Protein AF-A0A7R9AUP8-F1 (afdb_monomer_lite)

InterPro domains:
  IPR038286 Inositol polyphosphate kinase superfamily [G3DSA:3.30.470.160] (38-81)

Foldseek 3Di:
DDDPPPVVVVVVCCVPPPPPPPVPLPPPDDDDPDDDPPQWDDDPDPPDIHGNDDPVVQVVQVVCCVDPCVVVDDNDPDHDD

Radius of gyration: 21.64 Å; chains: 1; bounding box: 40×54×49 Å

Structure (mmCIF, N/CA/C/O backbone):
data_AF-A0A7R9AUP8-F1
#
_entry.id   AF-A0A7R9AUP8-F1
#
loop_
_atom_site.group_PDB
_atom_site.id
_atom_site.type_symbol
_atom_site.label_atom_id
_atom_site.label_alt_id
_atom_site.label_comp_id
_atom_site.label_asym_id
_atom_site.label_entity_id
_atom_site.label_seq_id
_atom_site.pdbx_PDB_ins_code
_atom_site.Cartn_x
_atom_site.Cartn_y
_atom_site.Cartn_z
_atom_site.occupancy
_atom_site.B_iso_or_equiv
_atom_site.auth_seq_id
_atom_site.auth_comp_id
_atom_site.auth_asym_id
_atom_site.auth_atom_id
_atom_site.pdbx_PDB_model_num
ATOM 1 N N . MET A 1 1 ? 25.747 -41.696 32.144 1.00 48.75 1 MET A N 1
ATOM 2 C CA . MET A 1 1 ? 25.239 -41.479 30.769 1.00 48.75 1 MET A CA 1
ATOM 3 C C . MET A 1 1 ? 25.327 -39.986 30.483 1.00 48.75 1 MET A C 1
ATOM 5 O O . MET A 1 1 ? 24.891 -39.214 31.324 1.00 48.75 1 MET A O 1
ATOM 9 N N . LYS A 1 2 ? 26.000 -39.563 29.405 1.00 60.47 2 LYS A N 1
ATOM 10 C CA . LYS A 1 2 ? 26.268 -38.137 29.137 1.00 60.47 2 LYS A CA 1
ATOM 11 C C . LYS A 1 2 ? 24.983 -37.487 28.612 1.00 60.47 2 LYS A C 1
ATOM 13 O O . LYS A 1 2 ? 24.466 -37.944 27.595 1.00 60.47 2 LYS A O 1
ATOM 18 N N . GLU A 1 3 ? 24.477 -36.470 29.309 1.00 6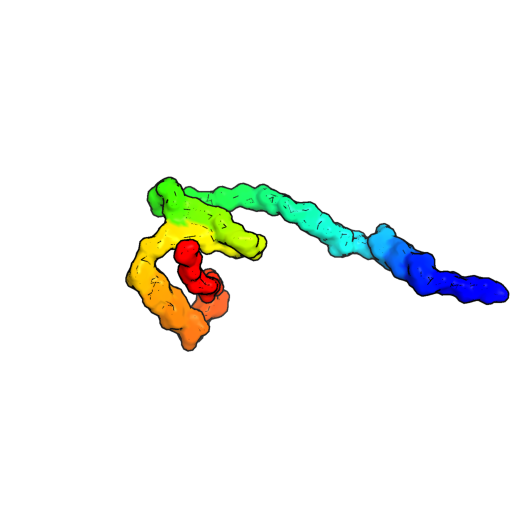3.97 3 GLU A N 1
ATOM 19 C CA . GLU A 1 3 ? 23.328 -35.673 28.863 1.00 63.97 3 GLU A CA 1
ATOM 20 C C . GLU A 1 3 ? 23.557 -35.221 27.409 1.00 63.97 3 GLU A C 1
ATOM 22 O O . GLU A 1 3 ? 24.621 -34.668 27.092 1.00 63.97 3 GLU A O 1
ATOM 27 N N . PRO A 1 4 ? 22.622 -35.491 26.483 1.00 65.25 4 PRO A N 1
ATOM 28 C CA . PRO A 1 4 ? 22.776 -35.042 25.114 1.00 65.25 4 PRO A CA 1
ATOM 29 C C . PRO A 1 4 ? 22.807 -33.512 25.098 1.00 65.25 4 PRO A C 1
ATOM 31 O O . PRO A 1 4 ? 21.863 -32.862 25.541 1.00 65.25 4 PRO A O 1
ATOM 34 N N . SER A 1 5 ? 23.903 -32.960 24.564 1.00 77.75 5 SER A N 1
ATOM 35 C CA . SER A 1 5 ? 24.100 -31.521 24.359 1.00 77.75 5 SER A CA 1
ATOM 36 C C . SER A 1 5 ? 22.832 -30.874 23.799 1.00 77.75 5 SER A C 1
ATOM 38 O O . SER A 1 5 ? 22.241 -31.399 22.849 1.00 77.75 5 SER A O 1
ATOM 40 N N . GLY A 1 6 ? 22.429 -29.727 24.354 1.00 75.81 6 GLY A N 1
ATOM 41 C CA . GLY A 1 6 ? 21.272 -28.963 23.872 1.00 75.81 6 GLY A CA 1
ATOM 42 C C . GLY A 1 6 ? 21.322 -28.715 22.360 1.00 75.81 6 GLY A C 1
ATOM 43 O O . GLY A 1 6 ? 20.299 -28.801 21.685 1.00 75.81 6 GLY A O 1
ATOM 44 N N . TRP A 1 7 ? 22.526 -28.571 21.797 1.00 75.62 7 TRP A N 1
ATOM 45 C CA . TRP A 1 7 ? 22.758 -28.448 20.355 1.00 75.62 7 TRP A CA 1
ATOM 46 C C . TRP A 1 7 ? 22.341 -29.680 19.548 1.00 75.62 7 TRP A C 1
ATOM 48 O O . TRP A 1 7 ? 21.843 -29.555 18.430 1.00 75.62 7 TRP A O 1
ATOM 58 N N . ARG A 1 8 ? 22.500 -30.881 20.109 1.00 75.38 8 ARG A N 1
ATOM 59 C CA . ARG A 1 8 ? 22.085 -32.136 19.471 1.00 75.38 8 ARG A CA 1
ATOM 60 C C . ARG A 1 8 ? 20.562 -32.297 19.495 1.00 75.38 8 ARG A C 1
ATOM 62 O O . ARG A 1 8 ? 20.004 -32.771 18.511 1.00 75.38 8 ARG A O 1
ATOM 69 N N . LYS A 1 9 ? 19.890 -31.844 20.564 1.00 73.06 9 LYS A N 1
ATOM 70 C CA . LYS A 1 9 ? 18.416 -31.777 20.624 1.00 73.06 9 LYS A CA 1
ATOM 71 C C . LYS A 1 9 ? 17.870 -30.774 19.602 1.00 73.06 9 LYS A C 1
ATOM 73 O O . LYS A 1 9 ? 16.978 -31.121 18.836 1.00 73.06 9 LYS A O 1
ATOM 78 N N . LEU A 1 10 ? 18.458 -29.577 19.529 1.00 76.25 10 LEU A N 1
ATOM 79 C CA . LEU A 1 10 ? 18.036 -28.530 18.596 1.00 76.25 10 LEU A CA 1
ATOM 80 C C . LEU A 1 10 ? 18.192 -28.965 17.130 1.00 76.25 10 LEU A C 1
ATOM 82 O O . LEU A 1 10 ? 17.267 -28.811 16.338 1.00 76.25 10 LEU A O 1
ATOM 86 N N . ARG A 1 11 ? 19.332 -29.577 16.777 1.00 74.56 11 ARG A N 1
ATOM 87 C CA . ARG A 1 11 ? 19.588 -30.091 15.421 1.00 74.56 11 ARG A CA 1
ATOM 88 C C . ARG A 1 11 ? 18.563 -31.144 14.998 1.00 74.56 11 ARG A 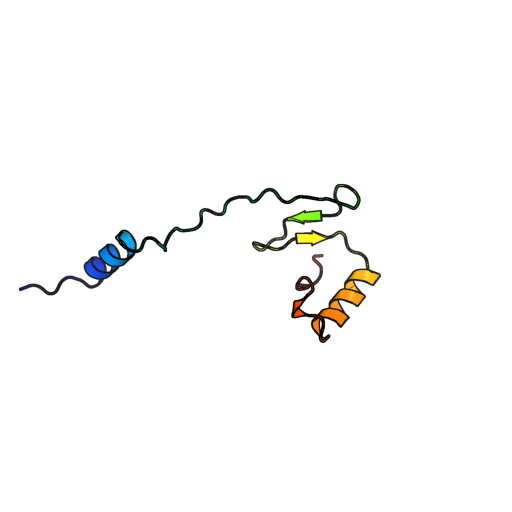C 1
ATOM 90 O O . ARG A 1 11 ? 18.110 -31.111 13.859 1.00 74.56 11 ARG A O 1
ATOM 97 N N . ASN A 1 12 ? 18.170 -32.032 15.912 1.00 70.81 12 ASN A N 1
ATOM 98 C CA . ASN A 1 12 ? 17.139 -33.030 15.634 1.00 70.81 12 ASN A CA 1
ATOM 99 C C . ASN A 1 12 ? 15.772 -32.383 15.380 1.00 70.81 12 ASN A C 1
ATOM 101 O O . ASN A 1 12 ? 15.103 -32.773 14.432 1.00 70.81 12 ASN A O 1
ATOM 105 N N . ILE A 1 13 ? 15.385 -31.373 16.168 1.00 73.69 13 ILE A N 1
ATOM 106 C CA . ILE A 1 13 ? 14.123 -30.638 15.973 1.00 73.69 13 ILE A CA 1
ATOM 107 C C . ILE A 1 13 ? 14.116 -29.939 14.610 1.00 73.69 13 ILE A C 1
ATOM 109 O O . ILE A 1 13 ? 13.160 -30.083 13.852 1.00 73.69 13 ILE A O 1
ATOM 113 N N . VAL A 1 14 ? 15.194 -29.236 14.257 1.00 71.75 14 VAL A N 1
ATOM 114 C CA . VAL A 1 14 ? 15.294 -28.529 12.969 1.00 71.75 14 VAL A CA 1
ATOM 115 C C . VAL A 1 14 ? 15.261 -29.504 11.789 1.00 71.75 14 VAL A C 1
ATOM 117 O O . VAL A 1 14 ? 14.617 -29.218 10.787 1.00 71.75 14 VAL A O 1
ATOM 120 N N . GLN A 1 15 ? 15.908 -30.668 11.908 1.00 68.00 15 GLN A N 1
ATOM 121 C CA . GLN A 1 15 ? 15.918 -31.679 10.848 1.00 68.00 15 GLN A CA 1
ATOM 122 C C . GLN A 1 15 ? 14.559 -32.383 10.674 1.00 68.00 15 GLN A C 1
ATOM 124 O O . GLN A 1 15 ? 14.229 -32.775 9.558 1.00 68.00 15 GLN A O 1
ATOM 129 N N . TRP A 1 16 ? 13.779 -32.548 11.751 1.00 62.69 16 TRP A N 1
ATOM 130 C CA . TRP A 1 16 ? 12.512 -33.295 11.745 1.00 62.69 16 TRP A CA 1
ATOM 131 C C . TRP A 1 16 ? 11.246 -32.442 11.668 1.00 62.69 16 TRP A C 1
ATOM 133 O O . TRP A 1 16 ? 10.165 -33.012 11.558 1.00 62.69 16 TRP A O 1
ATOM 143 N N . THR A 1 17 ? 11.330 -31.111 11.728 1.00 67.19 17 THR A N 1
ATOM 144 C CA . THR A 1 17 ? 10.134 -30.260 11.640 1.00 67.19 17 THR A CA 1
ATOM 145 C C . THR A 1 17 ? 9.814 -29.969 10.167 1.00 67.19 17 THR A C 1
ATOM 147 O O . THR A 1 17 ? 10.480 -29.121 9.570 1.00 67.19 17 THR A O 1
ATOM 150 N N . PRO A 1 18 ? 8.779 -30.591 9.566 1.00 57.91 18 PRO A N 1
ATOM 151 C CA . PRO A 1 18 ? 8.479 -30.463 8.134 1.00 57.91 18 PRO A CA 1
ATOM 152 C C . PRO A 1 18 ? 7.976 -29.064 7.731 1.00 57.91 18 PRO A C 1
ATOM 154 O O . PRO A 1 18 ? 7.764 -28.800 6.554 1.00 57.91 18 PRO A O 1
ATOM 157 N N . PHE A 1 19 ? 7.803 -28.158 8.701 1.00 56.81 19 PHE A N 1
ATOM 158 C CA . PHE A 1 19 ? 7.278 -26.805 8.510 1.00 56.81 19 PHE A CA 1
ATOM 159 C C . PHE A 1 19 ? 8.320 -25.691 8.631 1.00 56.81 19 PHE A C 1
ATOM 161 O O . PHE A 1 19 ? 8.030 -24.567 8.232 1.00 56.81 19 PHE A O 1
ATOM 168 N N . PHE A 1 20 ? 9.560 -25.978 9.054 1.00 58.62 20 PHE A N 1
ATOM 169 C CA . PHE A 1 20 ? 10.686 -25.067 8.787 1.00 58.62 20 PHE A CA 1
ATOM 170 C C . PHE A 1 20 ? 11.177 -25.244 7.346 1.00 58.62 20 PHE A C 1
ATOM 172 O O . PHE A 1 20 ? 12.369 -25.233 7.045 1.00 58.62 20 PHE A O 1
ATOM 179 N N . GLN A 1 21 ? 10.228 -25.375 6.421 1.00 55.66 21 GLN A N 1
ATOM 180 C CA . GLN A 1 21 ? 10.449 -24.991 5.051 1.00 55.66 21 GLN A CA 1
ATOM 181 C C . GLN A 1 21 ? 10.714 -23.494 5.124 1.00 55.66 21 GLN A C 1
ATOM 183 O O . GLN A 1 21 ? 9.800 -22.682 5.257 1.00 55.66 21 GLN A O 1
ATOM 188 N N . THR A 1 22 ? 11.994 -23.123 5.109 1.00 54.19 22 THR A N 1
ATOM 189 C CA . THR A 1 22 ? 12.366 -21.782 4.692 1.00 54.19 22 THR A CA 1
ATOM 190 C C . THR A 1 22 ? 11.691 -21.639 3.340 1.00 54.19 22 THR A C 1
ATOM 192 O O . THR A 1 22 ? 12.090 -22.286 2.372 1.00 54.19 22 THR A O 1
ATOM 195 N N . TYR A 1 23 ? 10.559 -20.933 3.297 1.00 52.19 23 TYR A N 1
ATOM 196 C CA . TYR A 1 23 ? 9.913 -20.583 2.049 1.00 52.19 23 TYR A CA 1
ATOM 197 C C . TYR A 1 23 ? 10.997 -19.824 1.302 1.00 52.19 23 TYR A C 1
ATOM 199 O O . TYR A 1 23 ? 11.255 -18.650 1.575 1.00 52.19 23 TYR A O 1
ATOM 207 N N . LYS A 1 24 ? 11.730 -20.530 0.432 1.00 55.09 24 LYS A N 1
ATOM 208 C CA . LYS A 1 24 ? 12.630 -19.905 -0.521 1.00 55.09 24 LYS A CA 1
ATOM 209 C C . LYS A 1 24 ? 11.751 -18.861 -1.165 1.00 55.09 24 LYS A C 1
ATOM 211 O O . LYS A 1 24 ? 10.686 -19.227 -1.653 1.00 55.09 24 LYS A O 1
ATOM 216 N N . LYS A 1 25 ? 12.147 -17.594 -1.026 1.00 59.34 25 LYS A N 1
ATOM 217 C CA . LYS A 1 25 ? 11.406 -16.404 -1.449 1.00 59.34 25 LYS A CA 1
ATOM 218 C C . LYS A 1 25 ? 11.043 -16.561 -2.920 1.00 59.34 25 LYS A C 1
ATOM 220 O O . LYS A 1 25 ? 11.788 -16.138 -3.801 1.00 59.34 25 LYS A O 1
ATOM 225 N N . GLN A 1 26 ? 9.956 -17.271 -3.188 1.00 61.88 26 GLN A N 1
ATOM 226 C CA . GLN A 1 26 ? 9.554 -17.587 -4.534 1.00 61.88 26 GLN A CA 1
ATOM 227 C C . GLN A 1 26 ? 9.050 -16.272 -5.088 1.00 61.88 26 GLN A C 1
ATOM 229 O O . GLN A 1 26 ? 8.209 -15.603 -4.486 1.00 61.88 26 GLN A O 1
ATOM 234 N N . ARG A 1 27 ? 9.650 -15.849 -6.196 1.00 63.25 27 ARG A N 1
ATOM 235 C CA . ARG A 1 27 ? 9.201 -14.666 -6.907 1.00 63.25 27 ARG A CA 1
ATOM 236 C C . ARG A 1 27 ? 7.825 -14.999 -7.468 1.00 63.25 27 ARG A C 1
ATOM 238 O O . ARG A 1 27 ? 7.727 -15.650 -8.502 1.00 63.25 27 ARG A O 1
ATOM 245 N N . TYR A 1 28 ? 6.778 -14.614 -6.749 1.00 67.94 28 TYR A N 1
ATOM 246 C CA . TYR A 1 28 ? 5.418 -14.762 -7.238 1.00 67.94 28 TYR A CA 1
ATOM 247 C C . TYR A 1 28 ? 5.244 -13.829 -8.442 1.00 67.94 28 TYR A C 1
ATOM 249 O O . TYR A 1 28 ? 5.521 -12.629 -8.318 1.00 67.94 28 TYR A O 1
ATOM 257 N N . PRO A 1 29 ? 4.851 -14.348 -9.618 1.00 78.19 29 PRO A N 1
ATOM 258 C CA . PRO A 1 29 ? 4.509 -13.494 -10.741 1.00 78.19 29 PRO A CA 1
ATOM 259 C C . PRO A 1 29 ? 3.255 -12.708 -10.354 1.00 78.19 29 PRO A C 1
ATOM 261 O O . PRO A 1 29 ? 2.188 -13.279 -10.147 1.00 78.19 29 PRO A O 1
ATOM 264 N N . TRP A 1 30 ? 3.398 -11.396 -10.191 1.00 84.75 30 TRP A N 1
ATOM 265 C CA . TRP A 1 30 ? 2.258 -10.511 -9.991 1.00 84.75 30 TRP A CA 1
ATOM 266 C C . TRP A 1 30 ? 1.608 -10.226 -11.344 1.00 84.75 30 TRP A C 1
ATOM 268 O O . TRP A 1 30 ? 2.271 -10.237 -12.383 1.00 84.75 30 TRP A O 1
ATOM 278 N N . VAL A 1 31 ? 0.304 -9.975 -11.324 1.00 90.44 31 VAL A N 1
ATOM 279 C CA . VAL A 1 31 ? -0.481 -9.687 -12.521 1.00 90.44 31 VAL A CA 1
ATOM 280 C C . VAL A 1 31 ? -1.036 -8.269 -12.439 1.00 90.44 31 VAL A C 1
ATOM 282 O O . VAL A 1 31 ? -1.537 -7.849 -11.398 1.00 90.44 31 VAL A O 1
ATOM 285 N N . GLN A 1 32 ? -0.949 -7.528 -13.543 1.00 92.56 32 GLN A N 1
ATOM 286 C CA . GLN A 1 32 ? -1.611 -6.238 -13.707 1.00 92.56 32 GLN A CA 1
ATOM 287 C C . GLN A 1 32 ? -2.797 -6.422 -14.651 1.00 92.56 32 GLN A C 1
ATOM 289 O O . GLN A 1 32 ? -2.618 -6.517 -15.860 1.00 92.56 32 GLN A O 1
ATOM 294 N N . LEU A 1 33 ? -4.005 -6.490 -14.091 1.00 94.12 33 LEU A N 1
ATOM 295 C CA . LEU A 1 33 ? -5.232 -6.679 -14.876 1.00 94.12 33 LEU A CA 1
ATOM 296 C C . LEU A 1 33 ? -5.761 -5.367 -15.478 1.00 94.12 33 LEU A C 1
ATOM 298 O O . LEU A 1 33 ? -6.487 -5.394 -16.465 1.00 94.12 33 LEU A O 1
ATOM 302 N N . ALA A 1 34 ? -5.406 -4.222 -14.888 1.00 92.12 34 ALA A N 1
ATOM 303 C CA . ALA A 1 34 ? -5.881 -2.904 -15.296 1.00 92.12 34 ALA A CA 1
ATOM 304 C C . ALA A 1 34 ? -4.812 -1.816 -15.102 1.00 92.12 34 ALA A C 1
ATOM 306 O O . ALA A 1 34 ? -3.790 -2.017 -14.442 1.00 92.12 34 ALA A O 1
ATOM 307 N N . GLY A 1 35 ? -5.074 -0.628 -15.652 1.00 90.38 35 GLY A N 1
ATOM 308 C CA . GLY A 1 35 ? -4.175 0.524 -15.583 1.00 90.38 35 GLY A CA 1
ATOM 30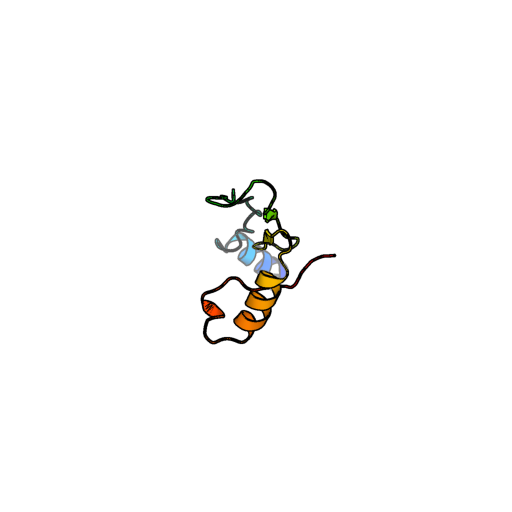9 C C . GLY A 1 35 ? -3.010 0.446 -16.572 1.00 90.38 35 GLY A C 1
ATOM 310 O O . GLY A 1 35 ? -2.768 -0.575 -17.206 1.00 90.38 35 GLY A O 1
ATOM 311 N N . HIS A 1 36 ? -2.281 1.553 -16.710 1.00 92.88 36 HIS A N 1
ATOM 312 C CA . HIS A 1 36 ? -1.179 1.646 -17.669 1.00 92.88 36 HIS A CA 1
ATOM 313 C C . HIS A 1 36 ? 0.089 0.937 -17.172 1.00 92.88 36 HIS A C 1
ATOM 315 O O . HIS A 1 36 ? 0.361 0.919 -15.964 1.00 92.88 36 HIS A O 1
ATOM 321 N N . GLN A 1 37 ? 0.880 0.389 -18.096 1.00 89.94 37 GLN A N 1
ATOM 322 C CA . GLN A 1 37 ? 2.176 -0.216 -17.791 1.00 89.94 37 GLN A CA 1
ATOM 323 C C . GLN A 1 37 ? 3.087 0.795 -17.073 1.00 89.94 37 GLN A C 1
ATOM 325 O O . GLN A 1 37 ? 3.083 1.986 -17.377 1.00 89.94 37 GLN A O 1
ATOM 330 N N . GLY A 1 38 ? 3.861 0.325 -16.092 1.00 90.25 38 GLY A N 1
ATOM 331 C CA . GLY A 1 38 ? 4.820 1.158 -15.357 1.00 90.25 38 GLY A CA 1
ATOM 332 C C . GLY A 1 38 ? 4.233 1.969 -14.197 1.00 90.25 38 GLY A C 1
ATOM 333 O O . GLY A 1 38 ? 4.992 2.621 -13.482 1.00 90.25 38 GLY A O 1
ATOM 334 N N . ASN A 1 39 ? 2.918 1.899 -13.953 1.00 94.06 39 ASN A N 1
ATOM 335 C CA . ASN A 1 39 ? 2.314 2.479 -12.747 1.00 94.06 39 ASN A CA 1
ATOM 336 C C . ASN A 1 39 ? 2.612 1.685 -11.475 1.00 94.06 39 ASN A C 1
ATOM 338 O O . ASN A 1 39 ? 2.531 2.260 -10.394 1.00 94.06 39 ASN A O 1
ATOM 342 N N . PHE A 1 40 ? 2.941 0.399 -11.597 1.00 94.19 40 PHE A N 1
ATOM 343 C CA . PHE A 1 40 ? 3.221 -0.472 -10.463 1.00 94.19 40 PHE A CA 1
ATOM 344 C C . PHE A 1 40 ? 4.645 -1.021 -10.520 1.00 94.19 40 PHE A C 1
ATOM 346 O O . PHE A 1 40 ? 5.153 -1.366 -11.590 1.00 94.19 40 PHE A O 1
ATOM 353 N N . LYS A 1 41 ? 5.289 -1.106 -9.355 1.00 92.19 41 LYS A N 1
ATOM 354 C CA . LYS A 1 41 ? 6.613 -1.711 -9.153 1.00 92.19 41 LYS A CA 1
ATOM 355 C C . LYS A 1 41 ? 6.612 -2.531 -7.867 1.00 92.19 41 LYS A C 1
ATOM 357 O O . LYS A 1 41 ? 5.823 -2.265 -6.966 1.00 92.19 41 LYS A O 1
ATOM 362 N N . ALA A 1 42 ? 7.507 -3.508 -7.760 1.00 90.88 42 ALA A N 1
ATOM 363 C CA . ALA A 1 42 ? 7.709 -4.215 -6.497 1.00 90.88 42 ALA A CA 1
ATOM 364 C C . ALA A 1 42 ? 8.159 -3.227 -5.407 1.00 90.88 42 ALA A C 1
ATOM 366 O O . ALA A 1 42 ? 8.992 -2.359 -5.678 1.00 90.88 42 ALA A O 1
ATOM 367 N N . GLY A 1 43 ? 7.592 -3.345 -4.207 1.00 90.81 43 GLY A N 1
ATOM 368 C CA . GLY A 1 43 ? 8.019 -2.546 -3.064 1.00 90.81 43 GLY A CA 1
ATOM 369 C C . GLY A 1 43 ? 9.295 -3.073 -2.401 1.00 90.81 43 GLY A C 1
ATOM 370 O O . GLY A 1 43 ? 9.764 -4.165 -2.735 1.00 90.81 43 GLY A O 1
ATOM 371 N N . PRO A 1 44 ? 9.882 -2.285 -1.484 1.00 89.38 44 PRO A N 1
ATOM 372 C CA . PRO A 1 44 ? 11.124 -2.644 -0.797 1.00 89.38 44 PRO A CA 1
ATOM 373 C C . PRO A 1 44 ? 10.939 -3.834 0.155 1.00 89.38 44 PRO A C 1
ATOM 375 O O . PRO A 1 44 ? 11.853 -4.635 0.342 1.00 89.38 44 PRO A O 1
ATOM 378 N N . GLU A 1 45 ? 9.744 -3.974 0.730 1.00 89.62 45 GLU A N 1
ATOM 379 C CA . GLU A 1 45 ? 9.387 -5.068 1.627 1.00 89.62 45 GLU A CA 1
ATOM 380 C C . GLU A 1 45 ? 8.615 -6.167 0.891 1.00 89.62 45 GLU A C 1
ATOM 382 O O . GLU A 1 45 ? 7.858 -5.923 -0.055 1.00 89.62 45 GLU A O 1
ATOM 387 N N . GLN A 1 46 ? 8.754 -7.406 1.355 1.00 85.50 46 GLN A N 1
ATOM 388 C CA . GLN A 1 46 ? 8.006 -8.523 0.791 1.00 85.50 46 GLN A CA 1
ATOM 389 C C . GLN A 1 46 ? 6.495 -8.316 0.969 1.00 85.50 46 GLN A C 1
ATOM 391 O O . GLN A 1 46 ? 6.034 -7.920 2.034 1.00 85.50 46 GLN A O 1
ATOM 396 N N . GLY A 1 47 ? 5.726 -8.609 -0.084 1.00 88.31 47 GLY A N 1
ATOM 397 C CA . GLY A 1 47 ? 4.271 -8.426 -0.080 1.00 88.31 47 GLY A CA 1
ATOM 398 C C . GLY A 1 47 ? 3.825 -6.977 -0.290 1.00 88.31 47 GLY A C 1
ATOM 399 O O . GLY A 1 47 ? 2.632 -6.706 -0.228 1.00 88.31 47 GLY A O 1
ATOM 400 N N . THR A 1 48 ? 4.754 -6.056 -0.566 1.00 93.00 48 THR A N 1
ATOM 401 C CA . THR A 1 48 ? 4.429 -4.654 -0.849 1.00 93.00 48 THR A CA 1
ATOM 402 C C . THR A 1 48 ? 4.565 -4.319 -2.331 1.00 93.00 48 THR A C 1
ATOM 404 O O . THR A 1 48 ? 5.325 -4.944 -3.078 1.00 93.00 48 THR A O 1
ATOM 407 N N . ILE A 1 49 ? 3.812 -3.307 -2.758 1.00 93.69 49 ILE A N 1
ATOM 408 C CA . ILE A 1 49 ? 3.809 -2.786 -4.122 1.00 93.69 49 ILE A CA 1
ATOM 409 C C . ILE A 1 49 ? 3.894 -1.260 -4.075 1.00 93.69 49 ILE A C 1
ATOM 411 O O . ILE A 1 49 ? 3.258 -0.621 -3.241 1.00 93.69 49 ILE A O 1
ATOM 415 N N . LEU A 1 50 ? 4.685 -0.676 -4.969 1.00 95.06 50 LEU A N 1
ATOM 416 C CA . LEU A 1 50 ? 4.722 0.762 -5.203 1.00 95.06 50 LEU A CA 1
ATOM 417 C C . LEU A 1 50 ? 3.763 1.092 -6.335 1.00 95.06 50 LEU A C 1
ATOM 419 O O . LEU A 1 50 ? 3.854 0.499 -7.412 1.00 95.06 50 LEU A O 1
ATOM 423 N N . LYS A 1 51 ? 2.891 2.069 -6.104 1.00 96.69 51 LYS A N 1
ATOM 424 C CA . LYS A 1 51 ? 2.055 2.684 -7.132 1.00 96.69 51 LYS A CA 1
ATOM 425 C C . LYS A 1 51 ? 2.576 4.089 -7.426 1.00 96.69 51 LYS A C 1
ATOM 427 O O . LYS A 1 51 ? 2.992 4.796 -6.512 1.00 96.69 51 LYS A O 1
ATOM 432 N N . LYS A 1 52 ? 2.553 4.505 -8.694 1.0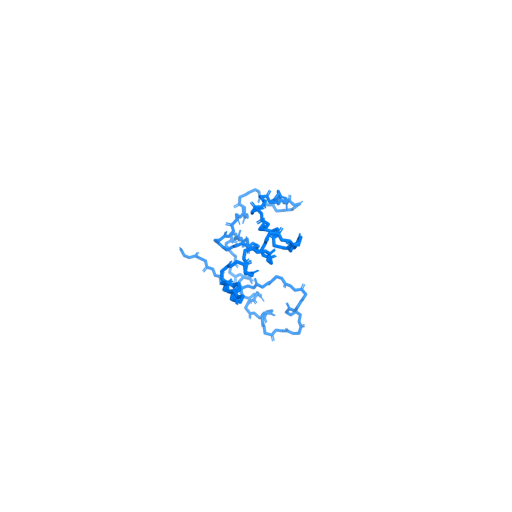0 95.88 52 LYS A 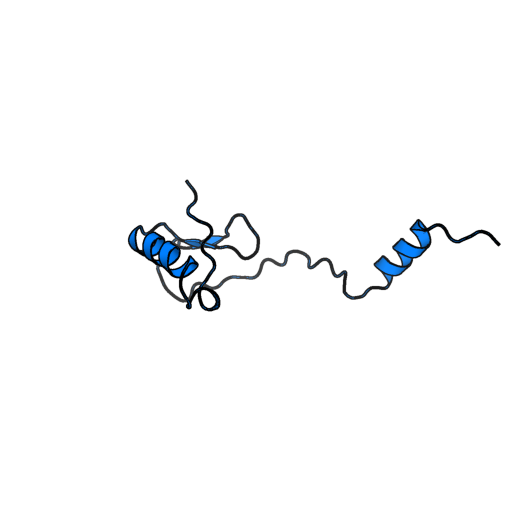N 1
ATOM 43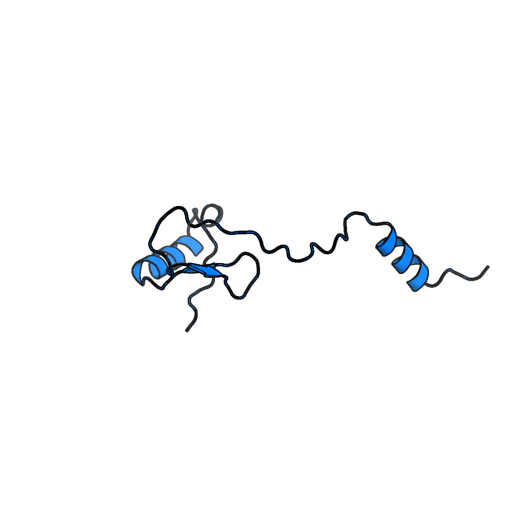3 C CA . LYS A 1 52 ? 2.862 5.885 -9.085 1.00 95.88 52 LYS A CA 1
ATOM 434 C C . LYS A 1 52 ? 1.983 6.853 -8.288 1.00 95.88 52 LYS A C 1
ATOM 436 O O . LYS A 1 52 ? 0.767 6.682 -8.244 1.00 95.88 52 LYS A O 1
ATOM 441 N N . LEU A 1 53 ? 2.617 7.851 -7.677 1.00 96.00 53 LEU A N 1
ATOM 442 C CA . LEU A 1 53 ? 1.953 8.775 -6.767 1.00 96.00 53 LEU A CA 1
ATOM 443 C C . LEU A 1 53 ? 0.794 9.506 -7.456 1.00 96.00 53 LEU A C 1
ATOM 445 O O . LEU A 1 53 ? 0.953 10.102 -8.523 1.00 96.00 53 LEU A O 1
ATOM 449 N N . CYS A 1 54 ? -0.358 9.486 -6.795 1.00 96.44 54 CYS A N 1
ATOM 450 C CA . CYS A 1 54 ? -1.519 10.297 -7.113 1.00 96.44 54 CYS A CA 1
ATOM 451 C C . CYS A 1 54 ? -1.964 10.994 -5.816 1.00 96.44 54 CYS A C 1
ATOM 453 O O . CYS A 1 54 ? -2.403 10.300 -4.898 1.00 96.44 54 CYS A O 1
ATOM 455 N N . PRO A 1 55 ? -1.894 12.336 -5.715 1.00 97.56 55 PRO A N 1
ATOM 456 C CA . PRO A 1 55 ? -2.190 13.045 -4.464 1.00 97.56 55 PRO A CA 1
ATOM 457 C C . PRO A 1 55 ? -3.589 12.764 -3.898 1.00 97.56 55 PRO A C 1
ATOM 459 O O . PRO A 1 55 ? -3.776 12.651 -2.691 1.00 97.56 55 PRO A O 1
ATOM 462 N N . LYS A 1 56 ? -4.586 12.600 -4.777 1.00 98.19 56 LYS A N 1
ATOM 463 C CA . LYS A 1 56 ? -5.957 12.264 -4.363 1.00 98.19 56 LYS A CA 1
ATOM 464 C C . LYS A 1 56 ? -6.037 10.879 -3.727 1.00 98.19 56 LYS A C 1
ATOM 466 O O . LYS A 1 56 ? -6.739 10.695 -2.742 1.00 98.19 56 LYS A O 1
ATOM 471 N N . GLU A 1 57 ? -5.320 9.914 -4.290 1.00 97.69 57 GLU A N 1
ATOM 472 C CA . GLU A 1 57 ? -5.310 8.547 -3.781 1.00 97.69 57 GLU A CA 1
ATOM 473 C C . GLU A 1 57 ? -4.539 8.431 -2.466 1.00 97.69 57 GLU A C 1
ATOM 475 O O . GLU A 1 57 ? -4.996 7.734 -1.564 1.00 97.69 57 GLU A O 1
ATOM 480 N N . GLU A 1 58 ? -3.422 9.150 -2.325 1.00 97.88 58 GLU A N 1
ATOM 481 C CA . GLU A 1 58 ? -2.707 9.253 -1.050 1.00 97.88 58 GLU A CA 1
ATOM 482 C C . GLU A 1 58 ? -3.638 9.759 0.059 1.00 97.88 58 GLU A C 1
ATOM 484 O O . GLU A 1 58 ? -3.721 9.138 1.119 1.00 97.88 58 GLU A O 1
ATOM 489 N N . LEU A 1 59 ? -4.393 10.832 -0.203 1.00 98.25 59 LEU A N 1
ATOM 490 C CA . LEU A 1 59 ? -5.361 11.359 0.757 1.00 98.25 59 LEU A CA 1
ATOM 491 C C . LEU A 1 59 ? -6.434 10.317 1.114 1.00 98.25 59 LEU A C 1
ATOM 493 O O . LEU A 1 59 ? -6.735 10.123 2.292 1.00 98.25 59 LEU A O 1
ATOM 497 N N . CYS A 1 60 ? -6.980 9.608 0.121 1.00 98.38 60 CYS A N 1
ATOM 498 C CA . CYS A 1 60 ? -7.949 8.534 0.355 1.00 98.38 60 CYS A CA 1
ATOM 499 C C . CYS A 1 60 ? -7.377 7.432 1.254 1.00 98.38 60 CYS A C 1
ATOM 501 O O . CYS A 1 60 ? -8.032 7.027 2.214 1.00 98.38 60 CYS A O 1
ATOM 503 N N . PHE A 1 61 ? -6.155 6.967 0.992 1.00 98.12 61 PHE A N 1
ATOM 504 C CA . PHE A 1 61 ? -5.518 5.945 1.819 1.00 98.12 61 PHE A CA 1
ATOM 505 C C . PHE A 1 61 ? -5.241 6.431 3.246 1.00 98.12 61 PHE A C 1
ATOM 507 O O . PHE A 1 61 ? -5.468 5.676 4.190 1.00 98.12 61 PHE A O 1
ATOM 514 N N . GLN A 1 62 ? -4.818 7.685 3.435 1.00 98.00 62 GLN A N 1
ATOM 515 C CA . GLN A 1 62 ? -4.624 8.264 4.772 1.00 98.00 62 GLN A CA 1
ATOM 516 C C . GLN A 1 62 ? -5.914 8.259 5.607 1.00 98.00 62 GLN A C 1
ATOM 518 O O . GLN A 1 62 ? -5.859 8.011 6.814 1.00 98.00 62 GLN A O 1
ATOM 523 N N . VAL A 1 63 ? -7.066 8.505 4.972 1.00 98.31 63 VAL A N 1
ATOM 524 C CA . VAL A 1 63 ? -8.385 8.404 5.616 1.00 98.31 63 VAL A CA 1
ATOM 525 C C . VAL A 1 63 ? -8.746 6.942 5.885 1.00 98.31 63 VAL A C 1
ATOM 527 O O . VAL A 1 63 ? -9.081 6.599 7.017 1.00 98.31 63 VAL A O 1
ATOM 530 N N . LEU A 1 64 ? -8.603 6.062 4.889 1.00 98.56 64 LEU A N 1
ATOM 531 C CA . LEU A 1 64 ? -8.946 4.639 4.999 1.00 98.56 64 LEU A CA 1
ATOM 532 C C . LEU A 1 64 ? -8.169 3.910 6.103 1.00 98.56 64 LEU A C 1
ATOM 534 O O . LEU A 1 64 ? -8.710 3.012 6.741 1.00 98.56 64 LEU A O 1
ATOM 538 N N . MET A 1 65 ? -6.926 4.309 6.392 1.00 98.50 65 MET A N 1
ATOM 539 C CA . MET A 1 65 ? -6.146 3.726 7.495 1.00 98.50 65 MET A CA 1
ATOM 540 C C . MET A 1 65 ? -6.724 4.023 8.889 1.00 98.50 65 MET A C 1
ATOM 542 O O . MET A 1 65 ? -6.274 3.432 9.874 1.00 98.50 65 MET A O 1
ATOM 546 N N . LYS A 1 66 ? -7.706 4.921 8.990 1.00 98.25 66 LYS A N 1
ATOM 547 C CA . LYS A 1 66 ? -8.412 5.281 10.228 1.00 98.25 66 LYS A CA 1
ATOM 548 C C . LYS A 1 66 ? -9.905 4.931 10.178 1.00 98.25 66 LYS A C 1
ATOM 550 O O . LYS A 1 66 ? -10.615 5.215 11.136 1.00 98.25 66 LYS A O 1
ATOM 555 N N . ASP A 1 67 ? -10.367 4.340 9.080 1.00 98.50 67 ASP A N 1
ATOM 556 C CA . ASP A 1 67 ? -11.775 4.049 8.821 1.00 98.50 67 ASP A CA 1
ATOM 557 C C . ASP A 1 67 ? -12.143 2.597 9.176 1.00 98.50 67 ASP A C 1
ATOM 559 O O . ASP A 1 67 ? -11.281 1.715 9.249 1.00 98.50 67 ASP A O 1
ATOM 563 N N . VAL A 1 68 ? -13.441 2.327 9.346 1.00 98.31 68 VAL A N 1
ATOM 564 C CA . VAL A 1 68 ? -13.981 0.970 9.549 1.00 98.31 68 VAL A CA 1
ATOM 565 C C . VAL A 1 68 ? -13.661 0.021 8.388 1.00 98.31 68 VAL A C 1
ATOM 567 O O . VAL A 1 68 ? -13.645 -1.195 8.576 1.00 98.31 68 VAL A O 1
ATOM 570 N N . LEU A 1 69 ? -13.369 0.558 7.199 1.00 98.31 69 LEU A N 1
ATOM 571 C CA . LEU A 1 69 ? -12.996 -0.198 6.007 1.00 98.31 69 LEU A CA 1
ATOM 572 C C . LEU A 1 69 ? -11.531 -0.656 5.979 1.00 98.31 69 LEU A C 1
ATOM 574 O O . LEU A 1 69 ? -11.186 -1.463 5.115 1.00 98.31 69 LEU A O 1
ATOM 578 N N . ARG A 1 70 ? -10.675 -0.215 6.917 1.00 98.44 70 ARG A N 1
ATOM 579 C CA . ARG A 1 70 ? -9.245 -0.579 6.975 1.00 98.44 70 ARG A CA 1
ATOM 580 C C . ARG A 1 70 ? -8.941 -2.072 6.732 1.00 98.44 70 ARG A C 1
ATOM 582 O O . ARG A 1 70 ? -8.024 -2.332 5.958 1.00 98.44 70 ARG A O 1
ATOM 589 N N . PRO A 1 71 ? -9.643 -3.060 7.332 1.00 98.38 71 PRO A N 1
ATOM 590 C CA . PRO A 1 71 ? -9.315 -4.475 7.122 1.00 98.38 71 PRO A CA 1
ATOM 591 C C . PRO A 1 71 ? -9.671 -5.008 5.722 1.00 98.38 71 PRO A C 1
ATOM 593 O O . PRO A 1 71 ? -9.271 -6.120 5.384 1.00 98.38 71 PRO A O 1
ATOM 596 N N . TYR A 1 72 ? -10.402 -4.242 4.909 1.00 98.06 72 TYR A N 1
ATOM 597 C CA . TYR A 1 72 ? -10.848 -4.635 3.567 1.00 98.06 72 TYR A CA 1
ATOM 598 C C . TYR A 1 72 ? -10.080 -3.931 2.440 1.00 98.06 72 TYR A C 1
ATOM 600 O O . TYR A 1 72 ? -10.375 -4.147 1.265 1.00 98.06 72 TYR A O 1
ATOM 608 N N . VAL A 1 73 ? -9.100 -3.090 2.777 1.00 98.00 73 VAL A N 1
ATOM 609 C CA . VAL A 1 73 ? -8.263 -2.362 1.816 1.00 98.00 73 VAL A CA 1
ATOM 610 C C . VAL A 1 73 ? -6.782 -2.684 2.034 1.00 98.00 73 VAL A C 1
ATOM 612 O O . VAL A 1 73 ? -6.401 -3.128 3.119 1.00 98.00 73 VAL A O 1
ATOM 615 N N . PRO A 1 74 ? -5.911 -2.458 1.034 1.00 97.25 74 PRO A N 1
ATOM 616 C CA . PRO A 1 74 ? -4.473 -2.587 1.231 1.00 97.25 74 PRO A CA 1
ATOM 617 C C . PRO A 1 74 ? -3.961 -1.639 2.319 1.00 97.25 74 PRO A C 1
ATOM 619 O O . PRO A 1 74 ? -4.364 -0.476 2.384 1.00 97.25 74 PRO A O 1
ATOM 622 N N . GLU A 1 75 ? -3.026 -2.119 3.135 1.00 97.56 75 GLU A N 1
ATOM 623 C CA . GLU A 1 75 ? -2.322 -1.270 4.092 1.00 97.56 75 GLU A CA 1
ATOM 624 C C . GLU A 1 75 ? -1.483 -0.216 3.354 1.00 97.56 75 GLU A C 1
ATOM 626 O O . GLU A 1 75 ? -0.657 -0.543 2.496 1.00 97.56 75 GLU A O 1
ATOM 631 N N . TYR A 1 76 ? -1.672 1.056 3.708 1.00 97.50 76 TYR A N 1
ATOM 632 C CA . TYR A 1 76 ? -0.871 2.153 3.178 1.00 97.50 76 TYR A CA 1
ATOM 633 C C . TYR A 1 76 ? 0.339 2.421 4.071 1.00 97.50 76 TYR A C 1
ATOM 635 O O . TYR A 1 76 ? 0.191 2.782 5.237 1.00 97.50 76 TYR A O 1
ATOM 643 N N . LYS A 1 77 ? 1.539 2.286 3.497 1.00 96.44 77 LYS A N 1
ATOM 644 C CA . LYS A 1 77 ? 2.825 2.478 4.190 1.00 96.44 77 LYS A CA 1
ATOM 645 C C . LYS A 1 77 ? 3.482 3.841 3.925 1.00 96.44 77 LYS A C 1
ATOM 647 O O . LYS A 1 77 ? 4.633 4.039 4.297 1.00 96.44 77 LYS A O 1
ATOM 652 N N . GLY A 1 78 ? 2.765 4.778 3.300 1.00 95.69 78 GLY A N 1
ATOM 653 C CA . GLY A 1 78 ? 3.308 6.073 2.876 1.00 95.69 78 GLY A CA 1
ATOM 654 C C . GLY A 1 78 ? 3.831 6.071 1.436 1.00 95.69 78 GLY A C 1
ATOM 655 O O . GLY A 1 78 ? 3.712 5.076 0.717 1.00 95.69 78 GLY A O 1
ATOM 656 N N . HIS A 1 79 ? 4.403 7.201 1.015 1.00 94.44 79 HIS A N 1
ATOM 657 C CA . HIS A 1 79 ? 5.093 7.335 -0.266 1.00 94.44 79 HIS A CA 1
ATOM 658 C C . HIS A 1 79 ? 6.614 7.263 -0.080 1.00 94.44 79 HIS A C 1
ATOM 660 O O . HIS A 1 79 ? 7.135 7.482 1.012 1.00 94.44 79 HIS A O 1
ATOM 666 N N . VAL A 1 80 ? 7.322 6.962 -1.167 1.00 92.19 80 VAL A N 1
ATOM 667 C CA . VAL A 1 80 ? 8.789 6.962 -1.219 1.00 92.19 80 VAL A CA 1
ATOM 668 C C . VAL A 1 80 ? 9.230 8.175 -2.031 1.00 92.19 80 VAL A C 1
ATOM 670 O O . VAL A 1 80 ? 8.675 8.409 -3.109 1.00 92.19 80 VAL A O 1
ATOM 673 N N . THR A 1 81 ? 10.181 8.939 -1.501 1.00 80.31 81 THR A N 1
ATOM 674 C CA . THR A 1 81 ? 10.827 10.084 -2.159 1.00 80.31 81 THR A CA 1
ATOM 675 C C . THR A 1 81 ? 12.048 9.679 -2.970 1.00 80.31 81 THR A C 1
ATOM 677 O O . THR A 1 81 ? 12.729 8.700 -2.588 1.00 80.31 81 THR A O 1
#

Sequence (81 aa):
MKEPSGWRKLRNIVQWTPFFQTYKKQRYPWVQLAGHQGNFKAGPEQGTILKKLCPKEELCFQVLMKDVLRPYVPEYKGHVT

Organism: Timema shepardi (NCBI:txid629360)

pLDDT: mean 84.18, std 15.15, range [48.75, 98.56]

Secondary structure (DSSP, 8-state):
-PPP-HHHHHHHHHHH-TT--------------SS-TTSEEE-SSTT-EEE---HHHHHHHHHHTTSTTGGGSPPP-----